Protein AF-A0ABD7ZH17-F1 (afdb_monomer_lite)

Secondary structure (DSSP, 8-state):
--HHHHHHHHHHHHHHT-S--SS-HHHHGGGTTHHHHHHHHHHHHHHH--

InterPro domains:
  IPR010652 Domain of unknown function DUF1232 [PF06803] (7-42)

Structure (mmCIF, N/CA/C/O backbone):
data_AF-A0ABD7ZH17-F1
#
_entry.id   AF-A0ABD7ZH17-F1
#
loop_
_atom_site.group_PDB
_atom_site.id
_atom_site.type_symbol
_atom_site.label_atom_id
_atom_site.label_alt_id
_atom_site.label_comp_id
_atom_site.label_asym_id
_atom_site.label_entity_id
_atom_site.label_seq_id
_atom_site.pdbx_PDB_ins_code
_atom_site.Cartn_x
_atom_site.Cartn_y
_atom_site.Cartn_z
_atom_site.occupancy
_atom_site.B_iso_or_equiv
_atom_site.auth_seq_id
_atom_site.auth_comp_id
_atom_site.auth_asym_id
_atom_site.auth_atom_id
_atom_site.pdbx_PDB_model_num
ATOM 1 N N . MET A 1 1 ? -10.779 6.804 18.305 1.00 67.62 1 MET A N 1
ATOM 2 C CA . MET A 1 1 ? -9.792 6.185 17.390 1.00 67.62 1 MET A CA 1
ATOM 3 C C . MET A 1 1 ? -8.664 5.600 18.234 1.00 67.62 1 MET A C 1
ATOM 5 O O . MET A 1 1 ? -8.096 6.333 19.029 1.00 67.62 1 MET A O 1
ATOM 9 N N . ASN A 1 2 ? -8.407 4.289 18.162 1.00 85.94 2 ASN A N 1
ATOM 10 C CA . ASN A 1 2 ? -7.411 3.637 19.026 1.00 85.94 2 ASN A CA 1
ATOM 11 C C . ASN A 1 2 ? -5.986 4.129 18.681 1.00 85.94 2 ASN A C 1
ATOM 13 O O . ASN A 1 2 ? -5.692 4.323 17.499 1.00 85.94 2 ASN A O 1
ATOM 17 N N . LYS A 1 3 ? -5.100 4.315 19.673 1.00 89.44 3 LYS A N 1
ATOM 18 C CA . LYS A 1 3 ? -3.714 4.788 19.463 1.00 89.44 3 LYS A CA 1
ATOM 19 C C . LYS A 1 3 ? -2.972 3.926 18.439 1.00 89.44 3 LYS A C 1
ATOM 21 O O . LYS A 1 3 ? -2.309 4.450 17.554 1.00 89.44 3 LYS A O 1
ATOM 26 N N . THR A 1 4 ? -3.178 2.612 18.472 1.00 90.56 4 THR A N 1
ATOM 27 C CA . THR A 1 4 ? -2.605 1.675 17.492 1.00 90.56 4 THR A CA 1
ATOM 28 C C . THR A 1 4 ? -3.076 1.948 16.061 1.00 90.56 4 THR A C 1
ATOM 30 O O . THR A 1 4 ? -2.310 1.784 15.117 1.00 90.56 4 THR A O 1
ATOM 33 N N . LYS A 1 5 ? -4.332 2.375 15.881 1.00 91.38 5 LYS A N 1
ATOM 34 C CA . LYS A 1 5 ? -4.895 2.722 14.567 1.00 91.38 5 LYS A CA 1
ATOM 35 C C . LYS A 1 5 ? -4.239 3.993 14.022 1.00 91.38 5 LYS A C 1
ATOM 37 O O . LYS A 1 5 ? -3.841 4.015 12.865 1.00 91.38 5 LYS A O 1
ATOM 42 N N . LEU A 1 6 ? -4.069 4.998 14.882 1.00 93.00 6 LEU A N 1
ATOM 43 C CA . LEU A 1 6 ? -3.363 6.241 14.562 1.00 93.00 6 LEU A CA 1
ATOM 44 C C . LEU A 1 6 ? -1.907 5.997 14.161 1.00 93.00 6 LEU A C 1
ATOM 46 O O . LEU A 1 6 ? -1.471 6.514 13.140 1.00 93.00 6 LEU A O 1
ATOM 50 N N . ILE A 1 7 ? -1.183 5.167 14.916 1.00 95.44 7 ILE A N 1
ATOM 51 C CA . ILE A 1 7 ? 0.213 4.822 14.610 1.00 95.44 7 ILE A CA 1
ATOM 52 C C . ILE A 1 7 ? 0.316 4.152 13.236 1.00 95.44 7 ILE A C 1
ATOM 54 O O . ILE A 1 7 ? 1.161 4.531 12.434 1.00 95.44 7 ILE A O 1
ATOM 58 N N . LYS A 1 8 ? -0.573 3.199 12.926 1.00 94.12 8 LYS A N 1
ATOM 59 C CA . LYS A 1 8 ? -0.587 2.539 11.611 1.00 94.12 8 LYS A CA 1
ATOM 60 C C . LYS A 1 8 ? -0.841 3.521 10.469 1.00 94.12 8 LYS A C 1
ATOM 62 O O . LYS A 1 8 ? -0.158 3.446 9.457 1.00 94.12 8 LYS A O 1
ATOM 67 N N . ILE A 1 9 ? -1.792 4.439 10.641 1.00 95.25 9 ILE A N 1
ATOM 68 C CA . ILE A 1 9 ? -2.069 5.489 9.650 1.00 95.25 9 ILE A CA 1
ATOM 69 C C . ILE A 1 9 ? -0.834 6.375 9.461 1.00 95.25 9 ILE A C 1
ATOM 71 O O . ILE A 1 9 ? -0.433 6.608 8.328 1.00 95.25 9 ILE A O 1
ATOM 75 N N . ALA A 1 10 ? -0.202 6.818 10.551 1.00 96.06 10 ALA A N 1
ATOM 76 C CA . ALA A 1 10 ? 0.986 7.664 10.484 1.00 96.06 10 ALA A CA 1
ATOM 77 C C . ALA A 1 10 ? 2.142 6.986 9.732 1.00 96.06 10 ALA A C 1
ATOM 79 O O . ALA A 1 10 ? 2.744 7.613 8.872 1.00 96.06 10 ALA A O 1
ATOM 80 N N . ILE A 1 11 ? 2.410 5.704 9.999 1.00 96.00 11 ILE A N 1
ATOM 81 C CA . ILE A 1 11 ? 3.456 4.937 9.301 1.00 96.00 11 ILE A CA 1
ATOM 82 C C . ILE A 1 11 ? 3.172 4.854 7.798 1.00 96.00 11 ILE A C 1
ATOM 84 O O . ILE A 1 11 ? 4.071 5.092 7.000 1.00 96.00 11 ILE A O 1
ATOM 88 N N . ILE A 1 12 ? 1.930 4.548 7.410 1.00 95.38 12 ILE A N 1
ATOM 89 C CA . ILE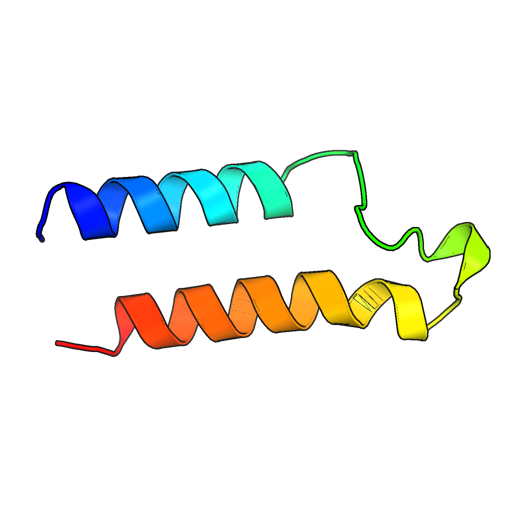 A 1 12 ? 1.556 4.442 5.992 1.00 95.38 12 ILE A CA 1
ATOM 90 C C . ILE A 1 12 ? 1.710 5.790 5.282 1.00 95.38 12 ILE A C 1
ATOM 92 O O . ILE A 1 12 ? 2.203 5.836 4.162 1.00 95.38 12 ILE A O 1
ATOM 96 N N . LEU A 1 13 ? 1.324 6.888 5.936 1.00 95.75 13 LEU A N 1
ATOM 97 C CA . LEU A 1 13 ? 1.496 8.226 5.373 1.00 95.75 13 LEU A CA 1
ATOM 98 C C . LEU A 1 13 ? 2.976 8.596 5.243 1.00 95.75 13 LEU A C 1
ATOM 100 O O . LEU A 1 13 ? 3.372 9.108 4.206 1.00 95.75 13 LEU A O 1
ATOM 104 N N . ILE A 1 14 ? 3.798 8.309 6.256 1.00 96.25 14 ILE A N 1
ATOM 105 C CA . ILE A 1 14 ? 5.250 8.536 6.182 1.00 96.25 14 ILE A CA 1
ATOM 106 C C . ILE A 1 14 ? 5.850 7.786 4.993 1.00 96.25 14 ILE A C 1
ATOM 108 O O . ILE A 1 14 ? 6.680 8.350 4.294 1.00 96.25 14 ILE A O 1
ATOM 112 N N . TYR A 1 15 ? 5.415 6.548 4.757 1.00 94.62 15 TYR A N 1
ATOM 113 C CA . TYR A 1 15 ? 5.846 5.766 3.605 1.00 94.62 15 TYR A CA 1
ATOM 114 C C . TYR A 1 15 ? 5.385 6.381 2.271 1.00 94.62 15 TYR A C 1
ATOM 116 O O . TYR A 1 15 ? 6.230 6.637 1.430 1.00 94.62 15 TYR A O 1
ATOM 124 N N . LEU A 1 16 ? 4.102 6.722 2.102 1.00 93.56 16 LEU A N 1
ATOM 125 C CA . LEU A 1 16 ? 3.588 7.300 0.844 1.00 93.56 16 LEU A CA 1
ATOM 126 C C . LEU A 1 16 ? 4.176 8.681 0.498 1.00 93.56 16 LEU A C 1
ATOM 128 O O . LEU A 1 16 ? 4.161 9.087 -0.658 1.00 93.56 16 LEU A O 1
ATOM 132 N N . PHE A 1 17 ? 4.644 9.436 1.496 1.00 93.75 17 PHE A N 1
ATOM 133 C CA . PHE A 1 17 ? 5.349 10.709 1.290 1.00 93.75 17 PHE A CA 1
ATOM 134 C C . PHE A 1 17 ? 6.876 10.561 1.319 1.00 93.75 17 PHE A C 1
ATOM 136 O O . PHE A 1 17 ? 7.595 11.557 1.202 1.00 93.75 17 PHE A O 1
ATOM 143 N N . SER A 1 18 ? 7.381 9.345 1.521 1.00 93.12 18 SER A N 1
ATOM 144 C CA . SER A 1 18 ? 8.807 9.058 1.502 1.00 93.12 18 SER A CA 1
ATOM 145 C C . SER A 1 18 ? 9.329 9.204 0.073 1.00 93.12 18 SER A C 1
ATOM 147 O O . SER A 1 18 ? 8.687 8.730 -0.854 1.00 93.12 18 SER A O 1
ATOM 149 N N . PRO A 1 19 ? 10.521 9.785 -0.131 1.00 87.75 19 PRO A N 1
ATOM 150 C CA . PRO A 1 19 ? 11.191 9.762 -1.431 1.00 87.75 19 PRO A CA 1
ATOM 151 C C . PRO A 1 19 ? 11.859 8.406 -1.733 1.00 87.75 19 PRO A C 1
ATOM 153 O O . PRO A 1 19 ? 12.633 8.306 -2.680 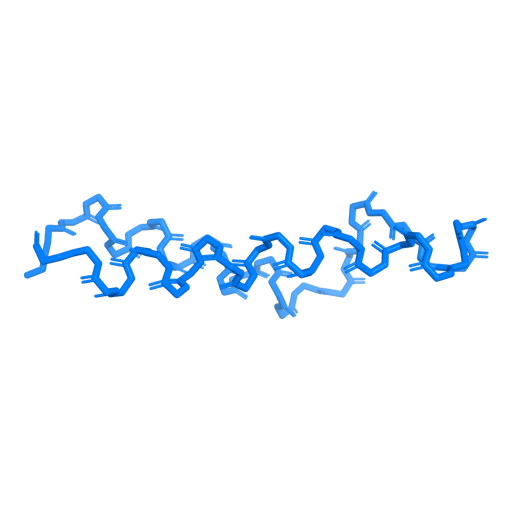1.00 87.75 19 PRO A O 1
ATOM 156 N N . ILE A 1 20 ? 11.670 7.407 -0.865 1.00 90.19 20 ILE A N 1
ATOM 157 C CA . ILE A 1 20 ? 12.293 6.085 -0.952 1.00 90.19 20 ILE A CA 1
ATOM 158 C C . ILE A 1 20 ? 11.203 5.060 -1.243 1.00 90.19 20 ILE A C 1
ATOM 160 O O . ILE A 1 20 ? 10.415 4.755 -0.342 1.00 90.19 20 ILE A O 1
ATOM 164 N N . ASP A 1 21 ? 11.251 4.487 -2.442 1.00 89.56 21 ASP A N 1
ATOM 165 C CA . ASP A 1 21 ? 10.391 3.381 -2.854 1.00 89.56 21 ASP A CA 1
ATOM 166 C C . ASP A 1 21 ? 10.966 2.051 -2.364 1.00 89.56 21 ASP A C 1
ATOM 168 O O . ASP A 1 21 ? 12.173 1.791 -2.448 1.00 89.56 21 ASP A O 1
ATOM 172 N N . ILE A 1 22 ? 10.098 1.188 -1.834 1.00 91.12 22 ILE A N 1
ATOM 173 C CA . ILE A 1 22 ? 10.493 -0.179 -1.471 1.00 91.12 22 ILE A CA 1
ATOM 174 C C . ILE A 1 22 ? 10.626 -1.007 -2.750 1.00 91.12 22 ILE A C 1
ATOM 176 O O . ILE A 1 22 ? 11.556 -1.811 -2.872 1.00 91.12 22 ILE A O 1
ATOM 180 N N . LEU A 1 23 ? 9.712 -0.800 -3.700 1.00 91.81 23 LEU A N 1
ATOM 181 C CA . LEU A 1 23 ? 9.739 -1.388 -5.029 1.00 91.81 23 LEU A CA 1
ATOM 182 C C . LEU A 1 23 ? 10.036 -0.307 -6.079 1.00 91.81 23 LEU A C 1
ATOM 184 O O . LEU A 1 23 ? 9.116 0.262 -6.650 1.00 91.81 23 LEU A O 1
ATOM 188 N N . PRO A 1 24 ? 11.315 -0.053 -6.402 1.00 89.19 24 PRO A N 1
ATOM 189 C CA . PRO A 1 24 ? 11.668 1.029 -7.312 1.00 89.19 24 PRO A CA 1
ATOM 190 C C . PRO A 1 24 ? 11.108 0.787 -8.720 1.00 89.19 24 PRO A C 1
ATOM 192 O O . PRO A 1 24 ? 11.515 -0.151 -9.419 1.00 89.19 24 PRO A O 1
ATOM 195 N N . GLU A 1 25 ? 10.239 1.683 -9.186 1.00 92.56 25 GLU A N 1
ATOM 196 C CA . GLU A 1 25 ? 9.626 1.669 -10.523 1.00 92.56 25 GLU A CA 1
ATOM 197 C C . GLU A 1 25 ? 10.685 1.782 -11.615 1.00 92.56 25 GLU A C 1
ATOM 199 O O . GLU A 1 25 ? 10.533 1.225 -12.699 1.00 92.56 25 GLU A O 1
ATOM 204 N N . ALA A 1 26 ? 11.798 2.460 -11.326 1.00 89.81 26 ALA A N 1
ATOM 205 C CA . ALA A 1 26 ? 12.927 2.566 -12.245 1.00 89.81 26 ALA A CA 1
ATOM 206 C C . ALA A 1 26 ? 13.548 1.198 -12.588 1.00 89.81 26 ALA A C 1
ATOM 208 O O . ALA A 1 26 ? 14.146 1.047 -13.652 1.00 89.81 26 ALA A O 1
ATOM 209 N N . VAL A 1 27 ? 13.408 0.203 -11.703 1.00 93.31 27 VAL A N 1
ATOM 210 C CA . VAL A 1 27 ? 13.931 -1.160 -11.897 1.00 93.31 27 VAL A CA 1
ATOM 211 C C . VAL A 1 27 ? 12.818 -2.120 -12.311 1.00 93.31 27 VAL A C 1
ATOM 213 O O . 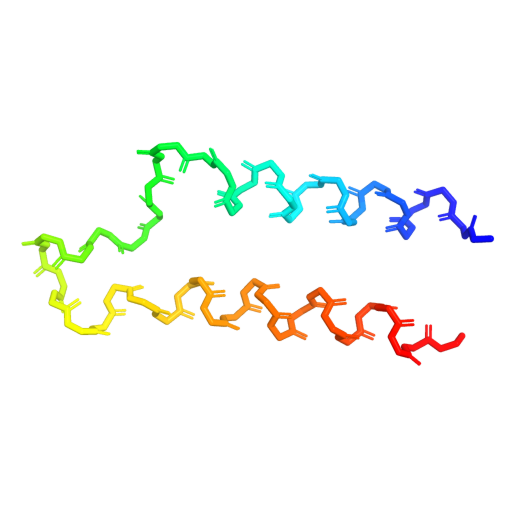VAL A 1 27 ? 13.008 -2.946 -13.201 1.00 93.31 27 VAL A O 1
ATOM 216 N N . LEU A 1 28 ? 11.658 -2.020 -11.663 1.00 92.94 28 LEU A N 1
ATOM 217 C CA . LEU A 1 28 ? 10.553 -2.972 -11.802 1.00 92.94 28 LEU A CA 1
ATOM 218 C C . LEU A 1 28 ? 9.501 -2.540 -12.834 1.00 92.94 28 LEU A C 1
ATOM 220 O O . LEU A 1 28 ? 8.585 -3.305 -13.151 1.00 92.9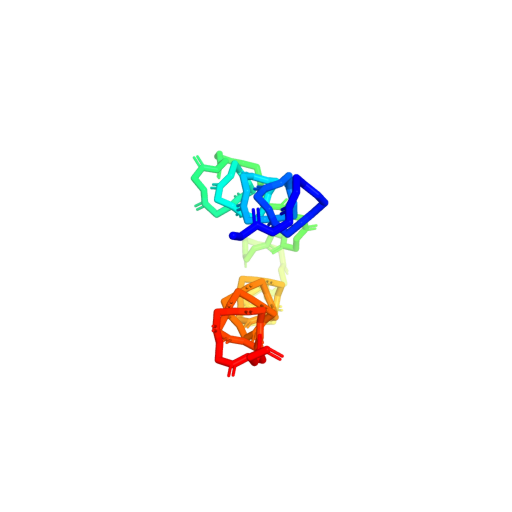4 28 LEU A O 1
ATOM 224 N N . GLY A 1 29 ? 9.616 -1.328 -13.376 1.00 90.00 29 GLY A N 1
ATOM 225 C CA . GLY A 1 29 ? 8.624 -0.747 -14.270 1.00 90.00 29 GLY A CA 1
ATOM 226 C C . GLY A 1 29 ? 7.262 -0.612 -13.574 1.00 90.00 29 GLY A C 1
ATOM 227 O O . GLY A 1 29 ? 7.206 -0.271 -12.393 1.00 90.00 29 GLY A O 1
ATOM 228 N N . PRO A 1 30 ? 6.146 -0.928 -14.257 1.00 91.38 30 PRO A N 1
ATOM 229 C CA . PRO A 1 30 ? 4.800 -0.834 -13.682 1.00 91.38 30 PRO A CA 1
ATOM 230 C C . PRO A 1 30 ? 4.560 -1.706 -12.442 1.00 91.38 30 PRO A C 1
ATOM 232 O O . PRO A 1 30 ? 3.602 -1.466 -11.713 1.00 91.38 30 PRO A O 1
ATOM 235 N N . LEU A 1 31 ? 5.396 -2.727 -12.212 1.00 92.88 31 LEU A N 1
ATOM 236 C CA . LEU A 1 31 ? 5.312 -3.568 -11.016 1.00 92.88 31 LEU A CA 1
ATOM 237 C C . LEU A 1 31 ? 5.807 -2.853 -9.753 1.00 92.88 31 LEU A C 1
ATOM 239 O O . LEU A 1 31 ? 5.479 -3.319 -8.665 1.00 92.88 31 LEU A O 1
ATOM 243 N N . GLY A 1 32 ? 6.565 -1.756 -9.895 1.00 90.75 32 GLY A N 1
ATOM 244 C CA . GLY A 1 32 ? 6.978 -0.913 -8.771 1.00 90.75 32 GLY A CA 1
ATOM 245 C C . GLY A 1 32 ? 5.768 -0.422 -7.985 1.00 90.75 32 GLY A C 1
ATOM 246 O O . GLY A 1 32 ? 5.637 -0.779 -6.832 1.00 90.75 32 GLY A O 1
ATOM 247 N N . LEU A 1 33 ? 4.765 0.132 -8.679 1.00 93.25 33 LEU A N 1
ATOM 248 C CA . LEU A 1 33 ? 3.522 0.711 -8.128 1.00 93.25 33 LEU A CA 1
ATOM 249 C C . LEU A 1 33 ? 2.652 -0.217 -7.250 1.00 93.25 33 LEU A C 1
ATOM 251 O O . LEU A 1 33 ? 1.610 0.195 -6.726 1.00 93.25 33 LEU A O 1
ATOM 255 N N . VAL A 1 34 ? 2.984 -1.506 -7.161 1.00 94.56 34 VAL A N 1
ATOM 256 C CA . VAL A 1 34 ? 2.219 -2.489 -6.386 1.00 94.56 34 VAL A CA 1
ATOM 257 C C . VAL A 1 34 ? 2.315 -2.211 -4.887 1.00 94.56 34 VAL A C 1
ATOM 259 O O . VAL A 1 34 ? 1.325 -2.416 -4.175 1.00 94.56 34 VAL A O 1
ATOM 262 N N . ASP A 1 35 ? 3.467 -1.756 -4.393 1.00 93.25 35 ASP A N 1
ATOM 263 C CA . ASP A 1 35 ? 3.654 -1.436 -2.974 1.00 93.25 35 ASP A CA 1
ATOM 264 C C . ASP A 1 35 ? 2.855 -0.188 -2.562 1.00 93.25 35 ASP A C 1
ATOM 266 O O . ASP A 1 35 ? 2.120 -0.241 -1.568 1.00 93.25 35 ASP A O 1
ATOM 270 N N . ASP A 1 36 ? 2.854 0.859 -3.385 1.00 93.44 36 ASP A N 1
ATOM 271 C CA . ASP A 1 36 ? 1.998 2.038 -3.227 1.00 93.44 36 ASP A CA 1
ATOM 272 C C . ASP A 1 36 ? 0.512 1.678 -3.205 1.00 93.44 36 ASP A C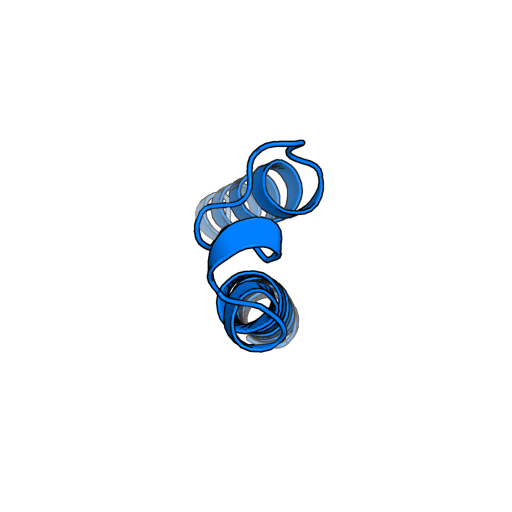 1
ATOM 274 O O . ASP A 1 36 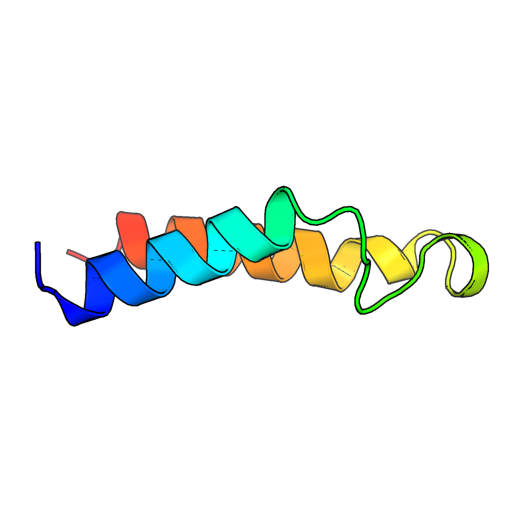? -0.240 2.058 -2.296 1.00 93.44 36 ASP A O 1
ATOM 278 N N . ALA A 1 37 ? 0.063 0.891 -4.187 1.00 94.75 37 ALA A N 1
ATOM 279 C CA . ALA A 1 37 ? -1.325 0.450 -4.267 1.00 94.75 37 ALA A CA 1
ATOM 280 C C . ALA A 1 37 ? -1.728 -0.362 -3.024 1.00 94.75 37 ALA A C 1
ATOM 282 O O . ALA A 1 37 ? -2.833 -0.193 -2.491 1.00 94.75 37 ALA A O 1
ATOM 283 N N . ALA A 1 38 ? -0.829 -1.212 -2.521 1.00 95.38 38 ALA A N 1
ATOM 284 C CA . ALA A 1 38 ? -1.043 -1.974 -1.297 1.00 95.38 38 ALA A CA 1
ATOM 285 C C . ALA A 1 38 ? -1.116 -1.067 -0.056 1.00 95.38 38 ALA A C 1
ATOM 287 O O . ALA A 1 38 ? -1.991 -1.271 0.795 1.00 95.38 38 ALA A O 1
ATOM 288 N N . ALA A 1 39 ? -0.259 -0.048 0.043 1.00 95.88 39 ALA A N 1
ATOM 289 C CA . ALA A 1 39 ? -0.274 0.927 1.131 1.00 95.88 39 ALA A CA 1
ATOM 290 C C . ALA A 1 39 ? -1.582 1.733 1.157 1.00 95.88 39 ALA A C 1
ATOM 292 O O . ALA A 1 39 ? -2.212 1.860 2.214 1.00 95.88 39 ALA A O 1
ATOM 293 N N . ILE A 1 40 ? -2.058 2.189 -0.004 1.00 96.25 40 ILE A N 1
ATOM 294 C CA . ILE A 1 40 ? -3.346 2.886 -0.142 1.00 96.25 40 ILE A CA 1
ATOM 295 C C . ILE A 1 40 ? -4.510 1.957 0.224 1.00 96.25 40 ILE A C 1
ATOM 297 O O . ILE A 1 40 ? -5.380 2.330 1.018 1.00 96.25 40 ILE A O 1
ATOM 301 N N . ALA A 1 41 ? -4.528 0.724 -0.290 1.00 96.56 41 ALA A N 1
ATOM 302 C CA . ALA A 1 41 ? -5.570 -0.251 0.032 1.00 96.56 41 ALA A CA 1
ATOM 303 C C . ALA A 1 41 ? -5.615 -0.561 1.539 1.00 96.56 41 ALA A C 1
ATOM 305 O O . ALA A 1 41 ? -6.694 -0.652 2.138 1.00 96.56 41 ALA A O 1
ATOM 306 N N . LEU A 1 42 ? -4.447 -0.678 2.177 1.00 95.69 42 LEU A N 1
ATOM 307 C CA . LEU A 1 42 ? -4.330 -0.874 3.617 1.00 95.69 42 LEU A CA 1
ATOM 308 C C . LEU A 1 42 ? -4.846 0.342 4.397 1.00 95.69 42 LEU A C 1
ATOM 310 O O . LEU A 1 42 ? -5.581 0.163 5.373 1.00 95.69 42 LEU A O 1
ATOM 314 N N . LEU A 1 43 ? -4.518 1.560 3.960 1.00 95.81 43 LEU A N 1
ATOM 315 C CA . LEU A 1 43 ? -5.010 2.799 4.563 1.00 95.81 43 LEU A CA 1
ATOM 316 C C . LEU A 1 43 ? -6.538 2.870 4.509 1.00 95.81 43 LEU A C 1
ATOM 318 O O . LEU A 1 43 ? -7.180 3.049 5.547 1.00 95.81 43 LEU A O 1
ATOM 322 N N . ILE A 1 44 ? -7.128 2.641 3.333 1.00 95.69 44 ILE A N 1
ATOM 323 C CA . ILE A 1 44 ? -8.584 2.604 3.136 1.00 95.69 44 ILE A CA 1
ATOM 324 C C . ILE A 1 44 ? -9.212 1.556 4.054 1.00 95.69 44 ILE A C 1
ATOM 326 O O . ILE A 1 44 ? -10.159 1.853 4.786 1.00 95.69 44 ILE A O 1
ATOM 330 N N . ARG A 1 45 ? -8.657 0.339 4.086 1.00 94.94 45 ARG A N 1
ATOM 331 C CA . ARG A 1 45 ? -9.147 -0.737 4.956 1.00 94.94 45 ARG A CA 1
ATOM 332 C C . ARG A 1 45 ? -9.115 -0.337 6.425 1.00 94.94 45 ARG A C 1
ATOM 334 O O . ARG A 1 45 ? -10.056 -0.640 7.153 1.00 94.94 45 ARG A O 1
ATOM 341 N N . ILE A 1 46 ? -8.049 0.317 6.880 1.00 93.31 46 ILE A N 1
ATOM 342 C CA . ILE A 1 46 ? -7.947 0.790 8.260 1.00 93.31 46 ILE A CA 1
ATOM 343 C C . ILE A 1 46 ? -9.019 1.845 8.525 1.00 93.31 46 ILE A C 1
ATOM 345 O O . ILE A 1 46 ? -9.724 1.734 9.524 1.00 93.31 46 ILE A O 1
ATOM 349 N N . LEU A 1 47 ? -9.181 2.836 7.650 1.00 91.88 47 LEU A N 1
ATOM 350 C CA . LEU A 1 47 ? -10.162 3.908 7.825 1.00 91.88 47 LEU A CA 1
ATOM 351 C C . LEU A 1 47 ? -11.600 3.372 7.866 1.00 91.88 47 LEU A C 1
ATOM 353 O O . LEU A 1 47 ? -12.339 3.713 8.790 1.00 91.88 47 LEU A O 1
ATOM 357 N N . LEU A 1 48 ? -11.954 2.475 6.942 1.00 92.31 48 LEU A N 1
ATOM 358 C CA . LEU A 1 48 ? -13.300 1.907 6.812 1.00 92.31 48 LEU A CA 1
ATOM 359 C C . LEU A 1 48 ? -13.634 0.850 7.869 1.00 92.31 48 LEU A C 1
ATOM 361 O O . LEU A 1 48 ? -14.806 0.658 8.194 1.00 92.31 48 LEU A O 1
ATOM 365 N N . LYS A 1 49 ? -12.635 0.154 8.427 1.00 81.00 49 LYS A N 1
ATOM 366 C CA . LYS A 1 49 ? -12.875 -0.818 9.499 1.00 81.00 49 LYS A CA 1
ATOM 367 C C . LYS A 1 49 ? -13.228 -0.064 10.787 1.00 81.00 49 LYS A C 1
ATOM 369 O O . LYS A 1 49 ? -12.352 0.547 11.413 1.00 81.00 49 LYS A O 1
ATOM 374 N N . LYS A 1 50 ? -14.525 -0.063 11.109 1.00 58.84 50 LYS A N 1
ATOM 375 C CA . LYS A 1 50 ? -15.115 0.581 12.289 1.00 58.84 50 LYS A CA 1
ATOM 376 C C . LYS A 1 50 ? -14.618 -0.074 13.575 1.00 58.84 50 LYS A C 1
ATOM 378 O O . LYS A 1 50 ? -14.563 -1.323 13.608 1.00 58.84 50 LYS A O 1
#

Foldseek 3Di:
DDPVLVVLLVVLVCQLPDPDQPQDCVPVPPVSCPVVVVSVVVNVVSVPPD

pLDDT: mean 91.67, std 6.57, range [58.84, 96.56]

Radius of gyration: 12.35 Å; chains: 1; bounding box: 29×14×34 Å

Organism: NCBI:txid888828

Sequence (50 aa):
MNKTKLIKIAIILIYLFSPIDILPEAVLGPLGLVDDAAAIALLIRILLKK